Protein AF-A0A0C9WAA3-F1 (afdb_monomer_lite)

pLDDT: mean 71.58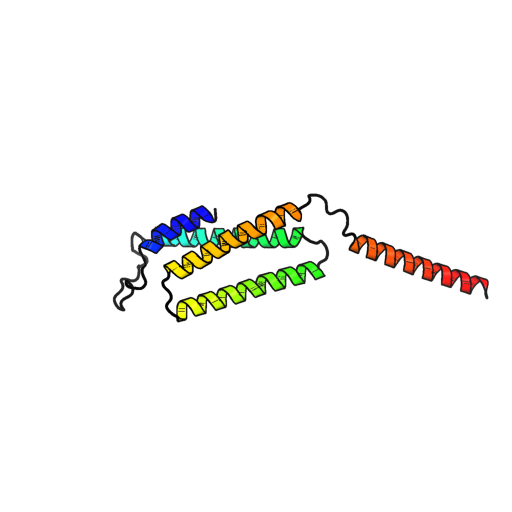, std 11.82, range [42.16, 90.75]

Radius of gyration: 26.87 Å; chains: 1; bounding box: 48×27×93 Å

Structure (mmCIF, N/CA/C/O backbone):
data_AF-A0A0C9WAA3-F1
#
_entry.id   AF-A0A0C9WAA3-F1
#
loop_
_atom_site.group_PDB
_atom_site.id
_atom_site.type_symbol
_atom_site.label_atom_id
_atom_site.label_alt_id
_atom_site.label_comp_id
_atom_site.label_asym_id
_atom_site.label_entity_id
_atom_site.label_seq_id
_atom_site.pdbx_PDB_ins_code
_atom_site.Cartn_x
_atom_site.Cartn_y
_atom_site.Cartn_z
_atom_site.occupancy
_atom_site.B_iso_or_equiv
_atom_site.auth_seq_id
_atom_site.auth_comp_id
_atom_site.auth_asym_id
_atom_site.auth_atom_id
_atom_site.pdbx_PDB_model_num
ATOM 1 N N . MET A 1 1 ? -10.489 2.772 -8.825 1.00 64.62 1 MET A N 1
ATOM 2 C CA . MET A 1 1 ? -9.233 3.516 -9.076 1.00 64.62 1 MET A CA 1
ATOM 3 C C . MET A 1 1 ? -8.014 2.602 -9.101 1.00 64.62 1 MET A C 1
ATOM 5 O O . MET A 1 1 ? -7.367 2.560 -10.137 1.00 64.62 1 MET A O 1
ATOM 9 N N . ALA A 1 2 ? -7.757 1.802 -8.056 1.00 67.31 2 ALA A N 1
ATOM 10 C CA . ALA A 1 2 ? -6.611 0.879 -8.010 1.00 67.31 2 ALA A CA 1
ATOM 11 C C . ALA A 1 2 ? -6.458 0.002 -9.271 1.00 67.31 2 ALA A C 1
ATOM 13 O O . ALA A 1 2 ? -5.404 0.009 -9.897 1.00 67.31 2 ALA A O 1
ATOM 14 N N . PHE A 1 3 ? -7.528 -0.668 -9.711 1.00 69.69 3 PHE A N 1
ATOM 15 C CA . PHE A 1 3 ? -7.502 -1.515 -10.910 1.00 69.69 3 PHE A CA 1
ATOM 16 C C . PHE A 1 3 ? -7.231 -0.753 -12.215 1.00 69.69 3 PHE A C 1
ATOM 18 O O . PHE A 1 3 ? -6.542 -1.268 -13.085 1.00 69.69 3 PHE A O 1
ATOM 25 N N . VAL A 1 4 ? -7.725 0.482 -12.344 1.00 69.31 4 VAL A N 1
ATOM 26 C CA . VAL A 1 4 ? -7.552 1.300 -13.558 1.00 69.31 4 VAL A CA 1
ATOM 27 C C . VAL A 1 4 ? -6.094 1.729 -13.709 1.00 69.31 4 VAL A C 1
ATOM 29 O O . VAL A 1 4 ? -5.518 1.576 -14.781 1.00 69.31 4 VAL A O 1
ATOM 32 N N . VAL A 1 5 ? -5.475 2.190 -12.619 1.00 68.88 5 VAL A N 1
ATOM 33 C CA . VAL A 1 5 ? -4.063 2.602 -12.608 1.00 68.88 5 VAL A CA 1
ATOM 34 C C . VAL A 1 5 ? -3.140 1.402 -12.838 1.00 68.88 5 VAL A C 1
ATOM 36 O O . VAL A 1 5 ? -2.191 1.515 -13.605 1.00 68.88 5 VAL A O 1
ATOM 39 N N . HIS A 1 6 ? -3.444 0.231 -12.267 1.00 69.25 6 HIS A N 1
ATOM 40 C CA . HIS A 1 6 ? -2.641 -0.979 -12.490 1.00 69.25 6 HIS A CA 1
ATOM 41 C C . HIS A 1 6 ? -2.778 -1.528 -13.917 1.00 69.25 6 HIS A C 1
ATOM 43 O O . HIS A 1 6 ? -1.788 -1.941 -14.511 1.00 69.25 6 HIS A O 1
ATOM 49 N N . VAL A 1 7 ? -3.970 -1.493 -14.518 1.00 69.62 7 VAL A N 1
ATOM 50 C CA . VAL A 1 7 ? -4.134 -1.890 -15.927 1.00 69.62 7 VAL A CA 1
ATOM 51 C C . VAL A 1 7 ? -3.413 -0.909 -16.854 1.00 69.62 7 VAL A C 1
ATOM 53 O O . VAL A 1 7 ? -2.768 -1.337 -17.806 1.00 69.62 7 VAL A O 1
ATOM 56 N N . TRP A 1 8 ? -3.449 0.393 -16.562 1.00 66.75 8 TRP A N 1
ATOM 57 C CA . TRP A 1 8 ? -2.718 1.401 -17.332 1.00 66.75 8 TRP A CA 1
ATOM 58 C C . TRP A 1 8 ? -1.195 1.252 -17.193 1.00 66.75 8 TRP A C 1
ATOM 60 O O . TRP A 1 8 ? -0.482 1.266 -18.195 1.00 66.75 8 TRP A O 1
ATOM 70 N N . ALA A 1 9 ? -0.703 0.998 -15.978 1.00 63.81 9 ALA A N 1
ATOM 71 C CA . ALA A 1 9 ? 0.701 0.695 -15.715 1.00 63.81 9 ALA A CA 1
ATOM 72 C C . ALA A 1 9 ? 1.164 -0.596 -16.401 1.00 63.81 9 ALA A C 1
ATOM 74 O O . ALA A 1 9 ? 2.270 -0.636 -16.929 1.00 63.81 9 ALA A O 1
ATOM 75 N N . TYR A 1 10 ? 0.308 -1.614 -16.497 1.00 64.62 10 TYR A N 1
ATOM 76 C CA . TYR A 1 10 ? 0.615 -2.848 -17.223 1.00 64.62 10 TYR A CA 1
ATOM 77 C C . TYR A 1 10 ? 0.883 -2.611 -18.721 1.00 64.62 10 TYR A C 1
ATOM 79 O O . TYR A 1 10 ? 1.766 -3.252 -19.295 1.00 64.62 10 TYR A O 1
ATOM 87 N N . TYR A 1 11 ? 0.180 -1.664 -19.356 1.00 63.72 11 TYR A N 1
ATOM 88 C CA . TYR A 1 11 ? 0.454 -1.284 -20.748 1.00 63.72 11 TYR A CA 1
ATOM 89 C C . TYR A 1 11 ? 1.825 -0.615 -20.919 1.00 63.72 11 TYR A C 1
ATOM 91 O O . TYR A 1 11 ? 2.524 -0.934 -21.878 1.00 63.72 11 TYR A O 1
ATOM 99 N N . TYR A 1 12 ? 2.245 0.240 -19.981 1.00 60.06 12 TYR A N 1
ATOM 100 C CA . TYR A 1 12 ? 3.585 0.847 -19.999 1.00 60.06 12 TYR A CA 1
ATOM 101 C C . TYR A 1 12 ? 4.687 -0.153 -19.640 1.00 60.06 12 TYR A C 1
ATOM 103 O O . TYR A 1 12 ? 5.764 -0.150 -20.231 1.00 60.06 12 TYR A O 1
ATOM 111 N N . GLN A 1 13 ? 4.414 -1.058 -18.706 1.00 57.00 13 GLN A N 1
ATOM 112 C CA . GLN A 1 13 ? 5.408 -1.990 -18.197 1.00 57.00 13 GLN A CA 1
ATOM 113 C C . GLN A 1 13 ? 5.705 -3.148 -19.158 1.00 57.00 13 GLN A C 1
ATOM 115 O O . GLN A 1 13 ? 6.799 -3.704 -19.119 1.00 57.00 13 GLN A O 1
ATOM 120 N N . LYS A 1 14 ? 4.793 -3.475 -20.086 1.00 57.59 14 LYS A N 1
ATOM 121 C CA . LYS A 1 14 ? 5.095 -4.373 -21.217 1.00 57.59 14 LYS A CA 1
ATOM 122 C C . LYS A 1 14 ? 6.201 -3.845 -22.133 1.00 57.59 14 LYS A C 1
ATOM 124 O O . LYS A 1 14 ? 6.867 -4.651 -22.774 1.00 57.59 14 LYS A O 1
ATOM 129 N N . ALA A 1 15 ? 6.385 -2.527 -22.206 1.00 54.34 15 ALA A N 1
ATOM 130 C CA . ALA A 1 15 ? 7.408 -1.905 -23.040 1.00 54.34 15 ALA A CA 1
ATOM 131 C C . ALA A 1 15 ? 8.788 -1.831 -22.353 1.00 54.34 15 ALA A C 1
ATOM 133 O O . ALA A 1 15 ? 9.792 -1.648 -23.034 1.00 54.34 15 ALA A O 1
ATOM 134 N N . TYR A 1 16 ? 8.853 -2.021 -21.028 1.00 51.19 16 TYR A N 1
ATOM 135 C CA . TYR A 1 16 ? 10.081 -1.959 -20.228 1.00 51.19 16 TYR A CA 1
ATOM 136 C C . TYR A 1 16 ? 10.479 -3.351 -19.720 1.00 51.19 16 TYR A C 1
ATOM 138 O O . TYR A 1 16 ? 10.022 -3.818 -18.676 1.00 51.19 16 TYR A O 1
ATOM 146 N N . THR A 1 17 ? 11.361 -4.026 -20.458 1.00 51.28 17 THR A N 1
ATOM 147 C CA . THR A 1 17 ? 11.910 -5.340 -20.075 1.00 51.28 17 THR A CA 1
ATOM 148 C C . THR A 1 17 ? 13.339 -5.158 -19.555 1.00 51.28 17 THR A C 1
ATOM 150 O O . THR A 1 17 ? 14.063 -4.313 -20.057 1.00 51.28 17 THR A O 1
ATOM 153 N N . ARG A 1 18 ? 13.794 -5.938 -18.560 1.00 48.88 18 ARG A N 1
ATOM 154 C CA . ARG A 1 18 ? 15.155 -5.810 -17.971 1.00 48.88 18 ARG A CA 1
ATOM 155 C C . ARG A 1 18 ? 16.291 -5.973 -19.000 1.00 48.88 18 ARG A C 1
ATOM 157 O O . ARG A 1 18 ? 17.406 -5.534 -18.751 1.00 48.88 18 ARG A O 1
ATOM 164 N N . GLU A 1 19 ? 15.988 -6.564 -20.154 1.00 47.62 19 GLU A N 1
ATOM 165 C CA . GLU A 1 19 ? 16.880 -6.702 -21.311 1.00 47.62 19 GLU A CA 1
ATOM 166 C C . GLU A 1 19 ? 16.999 -5.425 -22.166 1.00 47.62 19 GLU A C 1
ATOM 168 O O . GLU A 1 19 ? 17.950 -5.295 -22.929 1.00 47.62 19 GLU A O 1
ATOM 173 N N . SER A 1 20 ? 16.097 -4.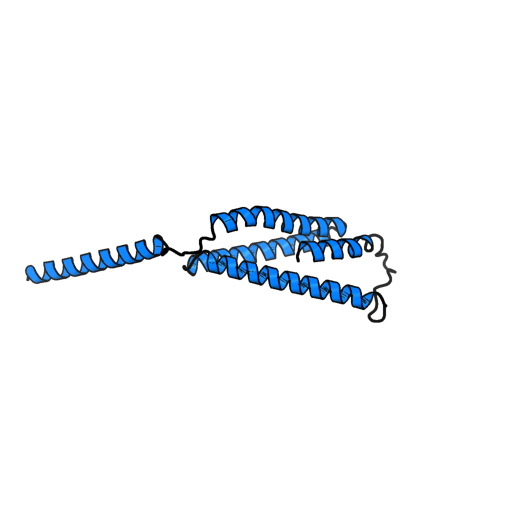446 -22.017 1.00 47.84 20 SER A N 1
ATOM 174 C CA . SER A 1 20 ? 16.185 -3.134 -22.678 1.00 47.84 20 SER A CA 1
ATOM 175 C C . SER A 1 20 ? 17.061 -2.136 -21.913 1.00 47.84 20 SER A C 1
ATOM 177 O O . SER A 1 20 ? 17.052 -0.949 -22.235 1.00 47.84 20 SER A O 1
ATOM 179 N N . ILE A 1 21 ? 17.807 -2.601 -20.900 1.00 51.50 21 ILE A N 1
ATOM 180 C CA . ILE A 1 21 ? 18.798 -1.815 -20.154 1.00 51.50 21 ILE A CA 1
ATOM 181 C C . ILE A 1 21 ? 20.226 -2.354 -20.403 1.00 51.50 21 ILE A C 1
ATOM 183 O O . ILE A 1 21 ? 20.899 -2.768 -19.456 1.00 51.50 21 ILE A O 1
ATOM 187 N N . PRO A 1 22 ? 20.749 -2.387 -21.648 1.00 52.44 22 PRO A N 1
ATOM 188 C CA . PRO A 1 22 ? 22.196 -2.340 -21.824 1.00 52.44 22 PRO A CA 1
ATOM 189 C C . PRO A 1 22 ? 22.734 -1.018 -21.248 1.00 52.44 22 PRO A C 1
ATOM 191 O O . PRO A 1 22 ? 21.990 -0.057 -21.054 1.00 52.44 22 PRO A O 1
ATOM 194 N N . ALA A 1 23 ? 24.041 -0.929 -20.992 1.00 52.66 23 ALA A N 1
ATOM 195 C CA . ALA A 1 23 ? 24.684 0.310 -20.525 1.00 52.66 23 ALA A CA 1
ATOM 196 C C . ALA A 1 23 ? 24.482 1.519 -21.478 1.00 52.66 23 ALA A C 1
ATOM 198 O O . ALA A 1 23 ? 24.742 2.653 -21.086 1.00 52.66 23 ALA A O 1
ATOM 199 N N . ASP A 1 24 ? 23.987 1.254 -22.693 1.00 48.16 24 ASP A N 1
ATOM 200 C CA . ASP A 1 24 ? 23.648 2.184 -23.780 1.00 48.16 24 ASP A CA 1
ATOM 201 C C . ASP A 1 24 ? 22.123 2.394 -23.949 1.00 48.16 24 ASP A C 1
ATOM 203 O O . ASP A 1 24 ? 21.630 2.833 -24.986 1.00 48.16 24 ASP A O 1
ATOM 207 N N . ALA A 1 25 ? 21.319 2.022 -22.951 1.00 52.59 25 ALA A N 1
ATOM 208 C CA . ALA A 1 25 ? 19.885 2.270 -23.003 1.00 52.59 25 ALA A CA 1
ATOM 209 C C . ALA A 1 25 ? 19.612 3.777 -23.011 1.00 52.59 25 ALA A C 1
ATOM 211 O O . ALA A 1 25 ? 20.018 4.492 -22.090 1.00 52.59 25 ALA A O 1
ATOM 212 N N . GLN A 1 26 ? 18.893 4.240 -24.037 1.00 54.12 26 GLN A N 1
ATOM 213 C CA . GLN A 1 26 ? 18.357 5.597 -24.127 1.00 54.12 26 GLN A CA 1
ATOM 214 C C . GLN A 1 26 ? 17.524 5.881 -22.872 1.00 54.12 26 GLN A C 1
ATOM 216 O O . GLN A 1 26 ? 16.391 5.418 -22.723 1.00 54.12 26 GLN A O 1
ATOM 221 N N . LYS A 1 27 ? 18.123 6.606 -21.925 1.00 62.12 27 LYS A N 1
ATOM 222 C CA . LYS A 1 27 ? 17.424 7.126 -20.753 1.00 62.12 27 LYS A CA 1
ATOM 223 C C . LYS A 1 27 ? 16.467 8.192 -21.267 1.00 62.12 27 LYS A C 1
ATOM 225 O O . LYS A 1 27 ? 16.904 9.111 -21.951 1.00 62.12 27 LYS A O 1
ATOM 230 N N . MET A 1 28 ? 15.183 8.040 -20.962 1.00 63.41 28 MET A N 1
ATOM 231 C CA . MET A 1 28 ? 14.160 8.992 -21.383 1.00 63.41 28 MET A CA 1
ATOM 232 C C . MET A 1 28 ? 14.512 10.383 -20.843 1.00 63.41 28 MET A C 1
ATOM 234 O O . MET A 1 28 ? 14.646 10.562 -19.630 1.00 63.41 28 MET A O 1
ATOM 238 N N . ASP A 1 29 ? 14.713 11.332 -21.753 1.00 66.81 29 ASP A N 1
ATOM 239 C CA . ASP A 1 29 ? 15.063 12.716 -21.435 1.00 66.81 29 ASP A CA 1
ATOM 240 C C . ASP A 1 29 ? 13.791 13.559 -21.242 1.00 66.81 29 ASP A C 1
ATOM 242 O O . ASP A 1 29 ? 12.709 13.205 -21.711 1.00 66.81 29 ASP A O 1
ATOM 246 N N . ILE A 1 30 ? 13.908 14.701 -20.566 1.00 67.38 30 ILE A N 1
ATOM 247 C CA . ILE A 1 30 ? 12.784 15.596 -20.235 1.00 67.38 30 ILE A CA 1
ATOM 248 C C . ILE A 1 30 ? 12.086 16.185 -21.472 1.00 67.38 30 ILE A C 1
ATOM 250 O O . ILE A 1 30 ? 10.966 16.686 -21.374 1.00 67.38 30 ILE A O 1
ATOM 254 N N . TYR A 1 31 ? 12.754 16.135 -22.626 1.00 72.44 31 TYR A N 1
ATOM 255 C CA . TYR A 1 31 ? 12.258 16.619 -23.914 1.00 72.44 31 TYR A CA 1
ATOM 256 C C . TYR A 1 31 ? 11.609 15.522 -24.767 1.00 72.44 31 TYR A C 1
ATOM 258 O O . TYR A 1 31 ? 11.126 15.812 -25.862 1.00 72.44 31 TYR A O 1
ATOM 266 N N . ASP A 1 32 ? 11.596 14.271 -24.298 1.00 71.62 32 ASP A N 1
ATOM 267 C CA . ASP A 1 32 ? 10.980 13.170 -25.030 1.00 71.62 32 ASP A CA 1
ATOM 268 C C . ASP A 1 32 ? 9.445 13.343 -25.055 1.00 71.62 32 ASP A C 1
ATOM 270 O O . ASP A 1 32 ? 8.832 13.576 -24.007 1.00 71.62 32 ASP A O 1
ATOM 274 N N . PRO A 1 33 ? 8.774 13.222 -26.215 1.00 71.94 33 PRO A N 1
ATOM 275 C CA . PRO A 1 33 ? 7.314 13.292 -26.301 1.00 71.94 33 PRO A CA 1
ATOM 276 C C . PRO A 1 33 ? 6.583 12.260 -25.422 1.00 71.94 33 PRO A C 1
ATOM 278 O O . PRO A 1 33 ? 5.418 12.477 -25.080 1.00 71.94 33 PRO A O 1
ATOM 281 N N . ALA A 1 34 ? 7.234 11.161 -25.026 1.00 70.50 34 ALA A N 1
ATOM 282 C CA . ALA A 1 34 ? 6.675 10.182 -24.095 1.00 70.50 34 ALA A CA 1
ATOM 283 C C . ALA A 1 34 ? 6.799 10.595 -22.613 1.00 70.50 34 ALA A C 1
ATOM 285 O O . ALA A 1 34 ? 6.107 10.034 -21.757 1.00 70.50 34 ALA A O 1
ATOM 286 N N . PHE A 1 35 ? 7.636 11.582 -22.282 1.00 69.12 35 PHE A N 1
ATOM 287 C CA . PHE A 1 35 ? 7.918 12.005 -20.907 1.00 69.12 35 PHE A CA 1
ATOM 288 C C . PHE A 1 35 ? 6.679 12.508 -20.135 1.00 69.12 35 PHE A C 1
ATOM 290 O O . PHE A 1 35 ? 6.462 12.051 -19.006 1.00 69.12 35 PHE A O 1
ATOM 297 N N . PRO A 1 36 ? 5.787 13.347 -20.712 1.00 77.06 36 PRO A N 1
ATOM 298 C CA . PRO A 1 36 ? 4.589 13.807 -20.007 1.00 77.06 36 PRO A CA 1
ATOM 299 C C . PRO A 1 36 ? 3.657 12.658 -19.609 1.00 77.06 36 PRO A C 1
ATOM 301 O O . PRO A 1 36 ? 3.093 12.662 -18.517 1.00 77.06 36 PRO A O 1
ATOM 304 N N . ALA A 1 37 ? 3.522 11.647 -20.470 1.00 73.19 37 ALA A N 1
ATOM 305 C CA . ALA A 1 37 ? 2.697 10.470 -20.218 1.00 73.19 37 ALA A CA 1
ATOM 306 C C . ALA A 1 37 ? 3.171 9.678 -18.983 1.00 73.19 37 ALA A C 1
ATOM 308 O O . ALA A 1 37 ? 2.352 9.267 -18.158 1.00 73.19 37 ALA A O 1
ATOM 309 N N . HIS A 1 38 ? 4.488 9.528 -18.816 1.00 73.38 38 HIS A N 1
ATOM 310 C CA . HIS A 1 38 ? 5.077 8.867 -17.650 1.00 73.38 38 HIS A CA 1
ATOM 311 C C . HIS A 1 38 ? 4.918 9.700 -16.372 1.00 73.38 38 HIS A C 1
ATOM 313 O O . HIS A 1 38 ? 4.619 9.138 -15.320 1.00 73.38 38 HIS A O 1
ATOM 319 N N . ILE A 1 39 ? 5.043 11.031 -16.448 1.00 79.25 39 ILE A N 1
ATOM 320 C CA . ILE A 1 39 ? 4.787 11.914 -15.298 1.00 79.25 39 ILE A CA 1
ATOM 321 C C . ILE A 1 39 ? 3.343 11.783 -14.822 1.00 79.25 39 ILE A C 1
ATOM 323 O O . ILE A 1 39 ? 3.107 11.617 -13.627 1.00 79.25 39 ILE A O 1
ATOM 327 N N . TRP A 1 40 ? 2.373 11.826 -15.737 1.00 80.56 40 TRP A N 1
ATOM 328 C CA . TRP A 1 40 ? 0.967 11.660 -15.372 1.00 80.56 40 TRP A CA 1
ATOM 329 C C . TRP A 1 40 ? 0.726 10.321 -14.684 1.00 80.56 40 TRP A C 1
ATOM 331 O O . TRP A 1 40 ? 0.075 10.283 -13.641 1.00 80.56 40 TRP A O 1
ATOM 341 N N . LEU A 1 41 ? 1.305 9.239 -15.206 1.00 78.12 41 LEU A N 1
ATOM 342 C CA . LEU A 1 41 ? 1.213 7.926 -14.578 1.00 78.12 41 LEU A CA 1
ATOM 343 C C . LEU A 1 41 ? 1.769 7.927 -13.144 1.00 78.12 41 LEU A C 1
ATOM 345 O O . LEU A 1 41 ? 1.120 7.396 -12.242 1.00 78.12 41 LEU A O 1
ATOM 349 N N . MET A 1 42 ? 2.911 8.581 -12.910 1.00 80.25 42 MET A N 1
ATOM 350 C CA . MET A 1 42 ? 3.493 8.724 -11.569 1.00 80.25 42 MET A CA 1
ATOM 351 C C . MET A 1 42 ? 2.613 9.568 -10.636 1.00 80.25 42 MET A C 1
ATOM 353 O O . MET A 1 42 ? 2.427 9.200 -9.477 1.00 80.25 42 MET A O 1
ATOM 357 N N . ILE A 1 43 ? 2.004 10.652 -11.132 1.00 85.25 43 ILE A N 1
ATOM 358 C CA . ILE A 1 43 ? 1.060 11.479 -10.361 1.00 85.25 43 ILE A CA 1
ATOM 359 C C . ILE A 1 43 ? -0.159 10.654 -9.932 1.00 85.25 43 ILE A C 1
ATOM 361 O O . ILE A 1 43 ? -0.550 10.693 -8.766 1.00 85.25 43 ILE A O 1
ATOM 365 N N . PHE A 1 44 ? -0.755 9.880 -10.843 1.00 83.56 44 PHE A N 1
ATOM 366 C CA . PHE A 1 44 ? -1.906 9.032 -10.516 1.00 83.56 44 PHE A CA 1
ATOM 367 C C . PHE A 1 44 ? -1.547 7.896 -9.556 1.00 83.56 44 PHE A C 1
ATOM 369 O O . PHE A 1 44 ? -2.384 7.517 -8.734 1.00 83.56 44 PHE A O 1
ATOM 376 N N . TYR A 1 45 ? -0.319 7.378 -9.621 1.00 81.12 45 TYR A N 1
ATOM 377 C CA . TYR A 1 45 ? 0.174 6.410 -8.645 1.00 81.12 45 TYR A CA 1
ATOM 378 C C . TYR A 1 45 ? 0.321 7.041 -7.252 1.00 81.12 45 TYR A C 1
ATOM 380 O O . TYR A 1 45 ? -0.132 6.458 -6.270 1.00 81.12 45 TYR A O 1
ATOM 388 N N . GLY A 1 46 ? 0.841 8.270 -7.169 1.00 83.38 46 GLY A N 1
ATOM 389 C CA . GLY A 1 46 ? 0.894 9.033 -5.917 1.00 83.38 46 GLY A CA 1
ATOM 390 C C . GLY A 1 46 ? -0.492 9.363 -5.352 1.00 83.38 46 GLY A C 1
ATOM 391 O O . GLY A 1 46 ? -0.729 9.212 -4.157 1.00 83.38 46 GLY A O 1
ATOM 392 N N . LEU A 1 47 ? -1.448 9.743 -6.206 1.00 87.31 47 LEU A N 1
ATOM 393 C CA . LEU A 1 47 ? -2.836 9.970 -5.790 1.00 87.31 47 LEU A CA 1
ATOM 394 C C . LEU A 1 47 ? -3.482 8.682 -5.264 1.00 87.31 47 LEU A C 1
ATOM 396 O O . LEU A 1 47 ? -4.195 8.710 -4.262 1.00 87.31 47 LEU A O 1
ATOM 400 N N . LEU A 1 48 ? -3.241 7.553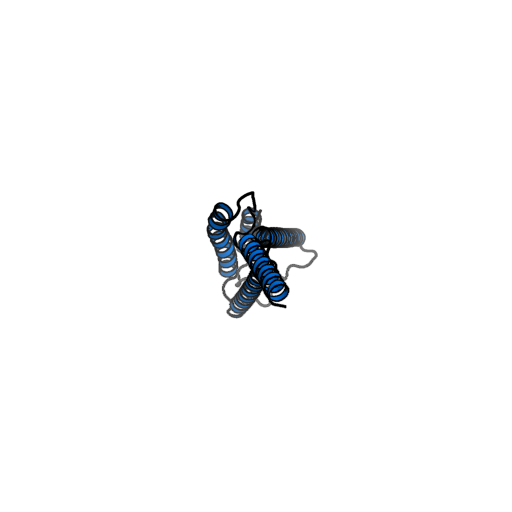 -5.937 1.00 85.00 48 LEU A N 1
ATOM 401 C CA . LEU A 1 48 ? -3.724 6.248 -5.497 1.00 85.00 48 LEU A CA 1
ATOM 402 C C . LEU A 1 48 ? -3.182 5.888 -4.110 1.00 85.00 48 LEU A C 1
ATOM 404 O O . LEU A 1 48 ? -3.967 5.463 -3.264 1.00 85.00 48 LEU A O 1
ATOM 408 N N . ASP A 1 49 ? -1.885 6.087 -3.882 1.00 83.75 49 ASP A N 1
ATOM 409 C CA . ASP A 1 49 ? -1.237 5.830 -2.594 1.00 83.75 49 ASP A CA 1
ATOM 410 C C . ASP A 1 49 ? -1.814 6.721 -1.482 1.00 83.75 49 ASP A C 1
ATOM 412 O O . ASP A 1 49 ? -2.241 6.223 -0.441 1.00 83.75 49 ASP A O 1
ATOM 416 N N . ALA A 1 50 ? -1.974 8.023 -1.744 1.00 85.62 50 ALA A N 1
ATOM 417 C CA . ALA A 1 50 ? -2.556 8.964 -0.787 1.00 85.62 50 ALA A CA 1
ATOM 418 C C . ALA A 1 50 ? -4.010 8.616 -0.419 1.00 85.62 50 ALA A C 1
ATOM 420 O O . ALA A 1 50 ? -4.385 8.644 0.758 1.00 85.62 50 ALA A O 1
ATOM 421 N N . MET A 1 51 ? -4.838 8.252 -1.407 1.00 86.88 51 MET A N 1
ATOM 422 C CA . MET A 1 51 ? -6.209 7.795 -1.154 1.00 86.88 51 MET A CA 1
ATOM 423 C C . MET A 1 51 ? -6.215 6.518 -0.311 1.00 86.88 51 MET A C 1
ATOM 425 O O . MET A 1 51 ? -6.960 6.433 0.662 1.00 86.88 51 MET A O 1
ATOM 429 N N . TRP A 1 52 ? -5.371 5.543 -0.659 1.00 83.00 52 TRP A N 1
ATOM 430 C CA . TRP A 1 52 ? -5.296 4.260 0.037 1.00 83.00 52 TRP A CA 1
ATOM 431 C C . TRP A 1 52 ? -4.845 4.414 1.494 1.00 83.00 52 TRP A C 1
ATOM 433 O O . TRP A 1 52 ? -5.462 3.858 2.410 1.00 83.00 52 TRP A O 1
ATOM 443 N N . GLN A 1 53 ? -3.807 5.218 1.719 1.00 83.62 53 GLN A N 1
ATOM 444 C CA . GLN A 1 53 ? -3.300 5.525 3.050 1.00 83.62 53 GLN A CA 1
ATOM 445 C C . GLN A 1 53 ? -4.367 6.230 3.893 1.00 83.62 53 GLN A C 1
ATOM 447 O O . GLN A 1 53 ? -4.630 5.809 5.020 1.00 83.62 53 GLN A O 1
ATOM 452 N N . THR A 1 54 ? -5.054 7.224 3.323 1.00 86.62 54 THR A N 1
ATOM 453 C CA . THR A 1 54 ? -6.156 7.929 3.992 1.00 86.62 54 THR A CA 1
ATOM 454 C C . THR A 1 54 ? -7.269 6.958 4.387 1.00 86.62 54 THR A C 1
ATOM 456 O O . THR A 1 54 ? -7.635 6.893 5.558 1.00 86.62 54 THR A O 1
ATOM 459 N N . THR A 1 55 ? -7.773 6.140 3.455 1.00 84.62 55 THR A N 1
ATOM 460 C CA . THR A 1 55 ? -8.833 5.158 3.742 1.00 84.62 55 THR A CA 1
ATOM 461 C C . THR A 1 55 ? -8.432 4.175 4.843 1.00 84.62 55 THR A C 1
ATOM 463 O O . THR A 1 55 ? -9.244 3.875 5.716 1.00 84.62 55 THR A O 1
ATOM 466 N N . THR A 1 56 ? -7.183 3.705 4.847 1.00 83.31 56 THR A N 1
ATOM 467 C CA . THR A 1 56 ? -6.693 2.767 5.868 1.00 83.31 56 THR A CA 1
ATOM 468 C C . THR A 1 56 ? -6.647 3.410 7.253 1.00 83.31 56 THR A C 1
ATOM 470 O O . THR A 1 56 ? -7.099 2.807 8.224 1.00 83.31 56 THR A O 1
ATOM 473 N N . PHE A 1 57 ? -6.164 4.650 7.354 1.00 81.25 57 PHE A N 1
ATOM 474 C CA . PHE A 1 57 ? -6.136 5.384 8.621 1.00 81.25 57 PHE A CA 1
ATOM 475 C C . PHE A 1 57 ? -7.536 5.671 9.167 1.00 81.25 57 PHE A C 1
ATOM 477 O O . PHE A 1 57 ? -7.771 5.493 10.362 1.00 81.25 57 PHE A O 1
ATOM 484 N N . TRP A 1 58 ? -8.481 6.043 8.300 1.00 81.56 58 TRP A N 1
ATOM 485 C CA . TRP A 1 58 ? -9.884 6.205 8.688 1.00 81.56 58 TRP A CA 1
ATOM 486 C C . TRP A 1 58 ? -10.501 4.896 9.179 1.00 81.56 58 TRP A C 1
ATOM 488 O O . TRP A 1 58 ? -11.204 4.893 10.185 1.00 81.56 58 TRP A O 1
ATOM 498 N N . LEU A 1 59 ? -10.201 3.778 8.514 1.00 78.44 59 LEU A N 1
ATOM 499 C CA . LEU A 1 59 ? -10.696 2.467 8.924 1.00 78.44 59 LEU A CA 1
ATOM 500 C C . LEU A 1 59 ? -10.134 2.050 10.288 1.00 78.44 59 LEU A C 1
ATOM 502 O O . LEU A 1 59 ? -10.885 1.573 11.131 1.00 78.44 59 LEU A O 1
ATOM 506 N N . ILE A 1 60 ? -8.839 2.274 10.531 1.00 80.25 60 ILE A N 1
ATOM 507 C CA . ILE A 1 60 ? -8.208 2.012 11.831 1.00 80.25 60 ILE A CA 1
ATOM 508 C C . ILE A 1 60 ? -8.871 2.870 12.921 1.00 80.25 60 ILE A C 1
ATOM 510 O O . ILE A 1 60 ? -9.238 2.330 13.961 1.00 80.25 60 ILE A O 1
ATOM 514 N N . GLY A 1 61 ? -9.116 4.159 12.653 1.00 72.81 61 GLY A N 1
ATOM 515 C CA . GLY A 1 61 ? -9.825 5.070 13.563 1.00 72.81 61 GLY A CA 1
ATOM 516 C C . GLY A 1 61 ? -11.273 4.668 13.861 1.00 72.81 61 GLY A C 1
ATOM 517 O O . GLY A 1 61 ? -11.730 4.819 14.987 1.00 72.81 61 GLY A O 1
ATOM 518 N N . ALA A 1 62 ? -11.983 4.106 12.882 1.00 71.06 62 ALA A N 1
ATOM 519 C CA . ALA A 1 62 ? -13.366 3.663 13.053 1.00 71.06 62 ALA A CA 1
ATOM 520 C C . ALA A 1 62 ? -13.507 2.347 13.848 1.00 71.06 62 ALA A C 1
ATOM 522 O O . ALA A 1 62 ? -14.608 2.018 14.281 1.00 71.06 62 ALA A O 1
ATOM 523 N N . MET A 1 63 ? -12.429 1.572 14.038 1.00 65.19 63 MET A N 1
ATOM 524 C CA . MET A 1 63 ? -12.505 0.250 14.680 1.00 65.19 63 MET A CA 1
ATOM 525 C C . MET A 1 63 ? -12.552 0.270 16.214 1.00 65.19 63 MET A C 1
ATOM 527 O O . MET A 1 63 ? -12.968 -0.730 16.800 1.00 65.19 63 MET A O 1
ATOM 531 N N . SER A 1 64 ? -12.068 1.325 16.875 1.00 61.19 64 SER A N 1
ATOM 532 C CA . SER A 1 64 ? -11.967 1.375 18.342 1.00 61.19 64 SER A CA 1
ATOM 533 C C . SER A 1 64 ? -11.829 2.813 18.828 1.00 61.19 64 SER A C 1
ATOM 535 O O . SER A 1 64 ? -11.007 3.557 18.297 1.00 61.19 64 SER A O 1
ATOM 537 N N . ASN A 1 65 ? -12.567 3.179 19.881 1.00 63.12 65 ASN A N 1
ATOM 538 C CA . ASN A 1 65 ? -12.433 4.488 20.533 1.00 63.12 65 ASN A CA 1
ATOM 539 C C . ASN A 1 65 ? -11.300 4.505 21.585 1.00 63.12 65 ASN A C 1
ATOM 541 O O . ASN A 1 65 ? -10.900 5.559 22.072 1.00 63.12 65 ASN A O 1
ATOM 545 N N . ASP A 1 66 ? -10.758 3.330 21.930 1.00 66.25 66 ASP A N 1
ATOM 546 C CA . ASP A 1 66 ? -9.651 3.180 22.878 1.00 66.25 66 ASP A CA 1
ATOM 547 C C . ASP A 1 66 ? -8.289 3.414 22.184 1.00 66.25 66 ASP A C 1
ATOM 549 O O . ASP A 1 66 ? -7.847 2.622 21.338 1.00 66.25 66 ASP A O 1
ATOM 553 N N . THR A 1 67 ? -7.599 4.504 22.540 1.00 70.06 67 THR A N 1
ATOM 554 C CA . THR A 1 67 ? -6.348 4.957 21.892 1.00 70.06 67 THR A CA 1
ATOM 555 C C . THR A 1 67 ? -5.189 3.973 22.051 1.00 70.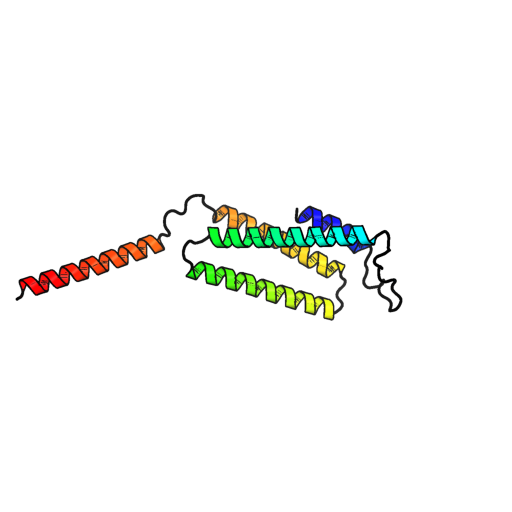06 67 THR A C 1
ATOM 557 O O . THR A 1 67 ? -4.336 3.882 21.169 1.00 70.06 67 THR A O 1
ATOM 560 N N . ASN A 1 68 ? -5.177 3.176 23.124 1.00 74.31 68 ASN A N 1
ATOM 561 C CA . ASN A 1 68 ? -4.155 2.151 23.354 1.00 74.31 68 ASN A CA 1
ATOM 562 C C . ASN A 1 68 ? -4.212 1.027 22.309 1.00 74.31 68 ASN A C 1
ATOM 564 O O . ASN A 1 68 ? -3.179 0.604 21.790 1.00 74.31 68 ASN A O 1
ATOM 568 N N . LYS A 1 69 ? -5.417 0.562 21.954 1.00 69.38 69 LYS A N 1
ATOM 569 C CA . LYS A 1 69 ? -5.598 -0.470 20.919 1.00 69.38 69 LYS A CA 1
ATOM 570 C C . LYS A 1 69 ? -5.324 0.102 19.529 1.00 69.38 69 LYS A C 1
ATOM 572 O O . LYS A 1 69 ? -4.665 -0.540 18.712 1.00 69.38 69 LYS A O 1
ATOM 577 N N . LEU A 1 70 ? -5.752 1.344 19.297 1.00 75.00 70 LEU A N 1
ATOM 578 C CA . LEU A 1 70 ? -5.501 2.075 18.057 1.00 75.00 70 LEU A CA 1
ATOM 579 C C . LEU A 1 70 ? -3.999 2.254 17.775 1.00 75.00 70 LEU A C 1
ATOM 581 O O . LEU A 1 70 ? -3.547 2.044 16.647 1.00 75.00 70 LEU A O 1
ATOM 585 N N . ALA A 1 71 ? -3.216 2.589 18.805 1.00 78.81 71 ALA A N 1
ATOM 586 C CA . ALA A 1 71 ? -1.768 2.749 18.703 1.00 78.81 71 ALA A CA 1
ATOM 587 C C . ALA A 1 71 ? -1.070 1.444 18.289 1.00 78.81 71 ALA A C 1
ATOM 589 O O . ALA A 1 71 ? -0.184 1.462 17.433 1.00 78.81 71 ALA A O 1
ATOM 590 N N . ILE A 1 72 ? -1.510 0.304 18.834 1.00 82.44 72 ILE A N 1
ATOM 591 C CA . ILE A 1 72 ? -0.979 -1.018 18.470 1.00 82.44 72 ILE A CA 1
ATOM 592 C C . ILE A 1 72 ? -1.293 -1.344 17.001 1.00 82.44 72 ILE A C 1
ATOM 594 O O . ILE A 1 72 ? -0.407 -1.798 16.275 1.00 82.44 72 ILE A O 1
ATOM 598 N N . TYR A 1 73 ? -2.513 -1.070 16.526 1.00 79.50 73 TYR A N 1
ATOM 599 C CA . TYR A 1 73 ? -2.884 -1.312 15.125 1.00 79.50 73 TYR A CA 1
ATOM 600 C C . TYR A 1 73 ? -2.113 -0.433 14.139 1.00 79.50 73 TYR A C 1
ATOM 602 O O . TYR A 1 73 ? -1.625 -0.935 13.125 1.00 79.50 73 TYR A O 1
ATOM 610 N N . SER A 1 74 ? -1.950 0.853 14.452 1.00 82.88 74 SER A N 1
ATOM 611 C CA . SER A 1 74 ? -1.143 1.766 13.639 1.00 82.88 74 SER A CA 1
ATOM 612 C C . SER A 1 74 ? 0.326 1.326 13.591 1.00 82.88 74 SER A C 1
ATOM 614 O O . SER A 1 74 ? 0.907 1.197 12.511 1.00 82.88 74 SER A O 1
ATOM 616 N N . GL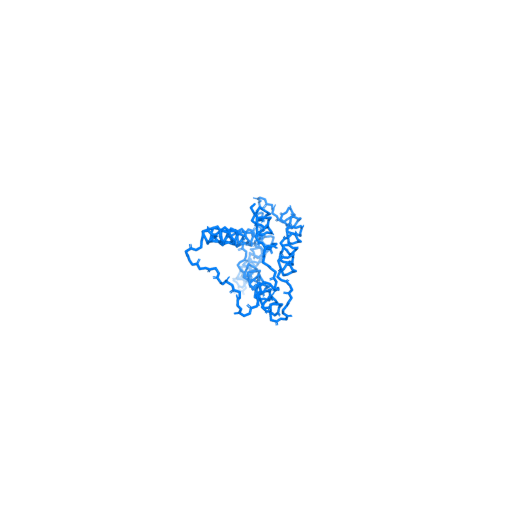Y A 1 75 ? 0.916 0.981 14.742 1.00 84.75 75 GLY A N 1
ATOM 617 C CA . GLY A 1 75 ? 2.291 0.481 14.808 1.00 84.75 75 GLY A CA 1
ATOM 618 C C . GLY A 1 75 ? 2.497 -0.796 13.987 1.00 84.75 75 GLY A C 1
ATOM 619 O O . GLY A 1 75 ? 3.474 -0.912 13.242 1.00 84.75 75 GLY A O 1
ATOM 620 N N . PHE A 1 76 ? 1.549 -1.732 14.050 1.00 85.81 76 PHE A N 1
ATOM 621 C CA . PHE A 1 76 ? 1.590 -2.955 13.249 1.00 85.81 76 PHE A CA 1
ATOM 622 C C . PHE A 1 76 ? 1.487 -2.668 11.741 1.00 85.81 76 PHE A C 1
ATOM 624 O O . PHE A 1 76 ? 2.258 -3.219 10.951 1.00 85.81 76 PHE A O 1
ATOM 631 N N . PHE A 1 77 ? 0.604 -1.749 11.337 1.00 84.88 77 PHE A N 1
ATOM 632 C CA . PHE A 1 77 ? 0.448 -1.322 9.943 1.00 84.88 77 PHE A CA 1
ATOM 633 C C . PHE A 1 77 ? 1.736 -0.716 9.365 1.00 84.88 77 PHE A C 1
ATOM 635 O O . PHE A 1 77 ? 2.158 -1.078 8.263 1.00 84.88 77 PHE A O 1
ATOM 642 N N . HIS A 1 78 ? 2.401 0.173 10.103 1.00 85.44 78 HIS A N 1
ATOM 643 C CA . HIS A 1 78 ? 3.682 0.744 9.676 1.00 85.44 78 HIS A CA 1
ATOM 644 C C . HIS A 1 78 ? 4.816 -0.289 9.645 1.00 85.44 78 HIS A C 1
ATOM 646 O O . HIS A 1 78 ? 5.667 -0.244 8.755 1.00 85.44 78 HIS A O 1
ATOM 652 N N . SER A 1 79 ? 4.804 -1.260 10.561 1.00 88.88 79 SER A N 1
ATOM 653 C CA . SER A 1 79 ? 5.806 -2.334 10.596 1.00 88.88 79 SER A CA 1
ATOM 654 C C . SER A 1 79 ? 5.739 -3.215 9.345 1.00 88.88 79 SER A C 1
ATOM 656 O O . SER A 1 79 ? 6.769 -3.491 8.726 1.00 88.88 79 SER A O 1
ATOM 658 N N . ILE A 1 80 ? 4.531 -3.609 8.922 1.00 88.88 80 ILE A N 1
ATOM 659 C CA . ILE A 1 80 ? 4.334 -4.397 7.695 1.00 88.88 80 ILE A CA 1
ATOM 660 C C . ILE A 1 80 ? 4.751 -3.603 6.455 1.00 88.88 80 ILE A C 1
ATOM 662 O O . ILE A 1 80 ? 5.393 -4.165 5.569 1.00 88.88 80 ILE A O 1
ATOM 666 N N . GLN A 1 81 ? 4.431 -2.308 6.386 1.00 85.94 81 GLN A N 1
ATOM 667 C CA . GLN A 1 81 ? 4.845 -1.462 5.261 1.00 85.94 81 GLN A CA 1
ATOM 668 C C . GLN A 1 81 ? 6.367 -1.422 5.108 1.00 85.94 81 GLN A C 1
ATOM 670 O O . GLN A 1 81 ? 6.876 -1.653 4.011 1.00 85.94 81 GLN A O 1
ATOM 675 N N . SER A 1 82 ? 7.098 -1.208 6.206 1.00 88.25 82 SER A N 1
ATOM 676 C CA . SER A 1 82 ? 8.565 -1.237 6.191 1.00 88.25 82 SER A CA 1
ATOM 677 C C . SER A 1 82 ? 9.115 -2.604 5.776 1.00 88.25 82 SER A C 1
ATOM 679 O O . SER A 1 82 ? 10.055 -2.671 4.984 1.00 88.25 82 SER A O 1
ATOM 681 N N . ALA A 1 83 ? 8.514 -3.702 6.246 1.00 90.75 83 ALA A N 1
ATOM 682 C CA . ALA A 1 83 ? 8.909 -5.050 5.837 1.00 90.75 83 ALA A CA 1
ATOM 683 C C . ALA A 1 83 ? 8.672 -5.295 4.334 1.00 90.75 83 ALA A C 1
ATOM 685 O O . ALA A 1 83 ? 9.533 -5.854 3.652 1.00 90.75 83 ALA A O 1
ATOM 686 N N . GLY A 1 84 ? 7.539 -4.831 3.799 1.00 85.81 84 GLY A N 1
ATOM 687 C CA . GLY A 1 84 ? 7.226 -4.894 2.372 1.00 85.81 84 GLY A CA 1
ATOM 688 C C . GLY A 1 84 ? 8.218 -4.094 1.527 1.00 85.81 84 GLY A C 1
ATOM 689 O O . GLY A 1 84 ? 8.744 -4.617 0.544 1.00 85.81 84 GLY A O 1
ATOM 690 N N . ALA A 1 85 ? 8.545 -2.869 1.949 1.00 85.69 85 ALA A N 1
ATOM 691 C CA . ALA A 1 85 ? 9.552 -2.043 1.289 1.00 85.69 85 ALA A CA 1
ATOM 692 C C . ALA A 1 85 ? 10.919 -2.745 1.263 1.00 85.69 85 ALA A C 1
ATOM 694 O O . ALA A 1 85 ? 11.505 -2.903 0.193 1.00 85.69 85 ALA A O 1
ATOM 695 N N . ALA A 1 86 ? 11.393 -3.259 2.402 1.00 88.50 86 ALA A N 1
ATOM 696 C CA . ALA A 1 86 ? 12.649 -4.007 2.467 1.00 88.50 86 ALA A CA 1
ATOM 697 C C . ALA A 1 86 ? 12.646 -5.245 1.545 1.00 88.50 86 ALA A C 1
ATOM 699 O O . ALA A 1 86 ? 13.641 -5.524 0.870 1.00 88.50 86 ALA A O 1
ATOM 700 N N . GLY A 1 87 ? 11.515 -5.954 1.463 1.00 86.31 87 GLY A N 1
ATOM 701 C CA . GLY A 1 87 ? 11.326 -7.082 0.550 1.00 86.31 87 GLY A CA 1
ATOM 702 C C . GLY A 1 87 ? 11.467 -6.684 -0.920 1.00 86.31 87 GLY A C 1
ATOM 703 O O . GLY A 1 87 ? 12.204 -7.332 -1.660 1.00 86.31 87 GLY A O 1
ATOM 704 N N . VAL A 1 88 ? 10.825 -5.590 -1.343 1.00 85.00 88 VAL A N 1
ATOM 705 C CA . VAL A 1 88 ? 10.902 -5.093 -2.729 1.00 85.00 88 VAL A CA 1
ATOM 706 C C . VAL A 1 88 ? 12.313 -4.636 -3.087 1.00 85.00 88 VAL A C 1
ATOM 708 O O . VAL A 1 88 ? 12.812 -5.003 -4.149 1.00 85.00 88 VAL A O 1
ATOM 711 N N . TRP A 1 89 ? 12.998 -3.924 -2.189 1.00 84.19 89 TRP A N 1
ATOM 712 C CA . TRP A 1 89 ? 14.395 -3.523 -2.395 1.00 84.19 89 TRP A CA 1
ATOM 713 C C . TRP A 1 89 ? 15.315 -4.733 -2.565 1.00 84.19 89 TRP A C 1
ATOM 715 O O . TRP A 1 89 ? 16.200 -4.741 -3.422 1.00 84.19 89 TRP A O 1
ATOM 725 N N . ARG A 1 90 ? 15.086 -5.800 -1.789 1.00 83.25 90 ARG A N 1
ATOM 726 C CA . ARG A 1 90 ? 15.834 -7.048 -1.954 1.00 83.25 90 ARG A CA 1
ATOM 727 C C . ARG A 1 90 ? 15.503 -7.747 -3.273 1.00 83.25 90 ARG A C 1
ATOM 729 O O . ARG A 1 90 ? 16.418 -8.262 -3.911 1.00 83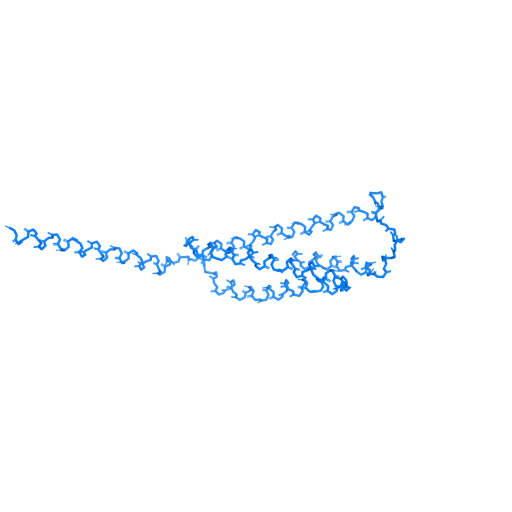.25 90 ARG A O 1
ATOM 736 N N . MET A 1 91 ? 14.236 -7.771 -3.684 1.00 81.19 91 MET A N 1
ATOM 737 C CA . MET A 1 91 ? 13.820 -8.351 -4.968 1.00 81.19 91 MET A CA 1
ATOM 738 C C . MET A 1 91 ? 14.437 -7.612 -6.161 1.00 81.19 91 MET A C 1
ATOM 740 O O . MET A 1 91 ? 14.863 -8.261 -7.117 1.00 81.19 91 MET A O 1
ATOM 744 N N . ASP A 1 92 ? 14.554 -6.285 -6.083 1.00 79.50 92 ASP A N 1
ATOM 745 C CA . ASP A 1 92 ? 15.245 -5.494 -7.103 1.00 79.50 92 ASP A CA 1
ATOM 746 C C . ASP A 1 92 ? 16.758 -5.780 -7.133 1.00 79.50 92 ASP A C 1
ATOM 748 O O . ASP A 1 92 ? 17.334 -5.988 -8.205 1.00 79.50 92 ASP A O 1
ATOM 752 N N . ALA A 1 93 ? 17.392 -5.926 -5.962 1.00 78.00 93 ALA A N 1
ATOM 753 C CA . ALA A 1 93 ? 18.809 -6.284 -5.854 1.00 78.00 93 ALA A CA 1
ATOM 754 C C . ALA A 1 93 ? 19.140 -7.681 -6.419 1.00 78.00 93 ALA A C 1
ATOM 756 O O . ALA A 1 93 ? 20.239 -7.897 -6.923 1.00 78.00 93 ALA A O 1
ATOM 757 N N . VAL A 1 94 ? 18.201 -8.633 -6.352 1.00 81.19 94 VAL A N 1
ATOM 758 C CA . VAL A 1 94 ? 18.342 -9.997 -6.913 1.00 81.19 94 VAL A CA 1
ATOM 759 C C . VAL A 1 94 ? 17.999 -10.044 -8.411 1.00 81.19 94 VAL A C 1
ATOM 761 O O . VAL A 1 94 ? 18.034 -11.099 -9.036 1.00 81.19 94 VAL A O 1
ATOM 764 N N . ALA A 1 95 ? 17.725 -8.892 -9.022 1.00 72.75 95 ALA A N 1
ATOM 765 C CA . ALA A 1 95 ? 17.490 -8.764 -10.451 1.00 72.75 95 ALA A CA 1
ATOM 766 C C . ALA A 1 95 ? 16.267 -9.524 -10.992 1.00 72.75 95 ALA A C 1
ATOM 768 O O . ALA A 1 95 ? 16.237 -9.915 -12.161 1.00 72.75 95 ALA A O 1
ATOM 769 N N . ILE A 1 96 ? 15.232 -9.696 -10.166 1.00 71.69 96 ILE A N 1
ATOM 770 C CA . ILE A 1 96 ? 13.977 -10.322 -10.593 1.00 71.69 96 ILE A CA 1
ATOM 771 C C . ILE A 1 96 ? 13.340 -9.475 -11.718 1.00 71.69 96 ILE A C 1
ATOM 773 O O . ILE A 1 96 ? 13.393 -8.241 -11.660 1.00 71.69 96 ILE A O 1
ATOM 777 N N . PRO A 1 97 ? 12.733 -10.094 -12.753 1.00 72.25 97 PRO A N 1
ATOM 778 C CA . PRO A 1 97 ? 12.051 -9.360 -13.814 1.00 72.25 97 PRO A CA 1
ATOM 779 C C . PRO A 1 97 ? 11.029 -8.369 -13.247 1.00 72.25 97 PRO A C 1
ATOM 781 O O . PRO A 1 97 ? 10.186 -8.747 -12.431 1.00 72.25 97 PRO A O 1
ATOM 784 N N . TYR A 1 98 ? 11.059 -7.114 -13.714 1.00 66.25 98 TYR A N 1
ATOM 785 C CA . TYR A 1 98 ? 10.165 -6.055 -13.225 1.00 66.25 98 TYR A CA 1
ATOM 786 C C . TYR A 1 98 ? 8.686 -6.448 -13.314 1.00 66.25 98 TYR A C 1
ATOM 788 O O . TYR A 1 98 ? 7.903 -6.107 -12.431 1.00 66.25 98 TYR A O 1
ATOM 796 N N . MET A 1 99 ? 8.309 -7.223 -14.337 1.00 66.88 99 MET A N 1
ATOM 797 C CA . MET A 1 99 ? 6.954 -7.756 -14.503 1.00 66.88 99 MET A CA 1
ATOM 798 C C . MET A 1 99 ? 6.512 -8.638 -13.324 1.00 66.88 99 MET A C 1
ATOM 800 O O . MET A 1 99 ? 5.362 -8.558 -12.905 1.00 66.88 99 MET A O 1
ATOM 804 N N . ASN A 1 100 ? 7.417 -9.434 -12.745 1.00 71.88 100 ASN A N 1
ATOM 805 C CA . ASN A 1 100 ? 7.104 -10.283 -11.593 1.00 71.88 100 ASN A CA 1
ATOM 806 C C . ASN A 1 100 ? 6.954 -9.448 -10.317 1.00 71.88 100 ASN A C 1
ATOM 808 O O . ASN A 1 100 ? 6.081 -9.734 -9.501 1.00 71.88 100 ASN A O 1
ATOM 812 N N . ILE A 1 101 ? 7.766 -8.397 -10.162 1.00 73.81 101 ILE A N 1
ATOM 813 C CA . ILE A 1 101 ? 7.657 -7.461 -9.036 1.00 73.81 101 ILE A CA 1
ATOM 814 C C . ILE A 1 101 ? 6.311 -6.725 -9.108 1.00 73.81 101 ILE A C 1
ATOM 816 O O . ILE A 1 101 ? 5.587 -6.679 -8.118 1.00 73.81 101 ILE A O 1
ATOM 820 N N . PHE A 1 102 ? 5.915 -6.245 -10.287 1.00 72.62 102 PHE A N 1
ATOM 821 C CA . PHE A 1 102 ? 4.617 -5.594 -10.485 1.00 72.62 102 PHE A CA 1
ATOM 822 C C . PHE A 1 102 ? 3.428 -6.543 -10.325 1.00 72.62 102 PHE A C 1
ATOM 824 O O . PHE A 1 102 ? 2.412 -6.186 -9.733 1.00 72.62 102 PHE A O 1
ATOM 831 N N . LEU A 1 103 ? 3.548 -7.783 -10.802 1.00 77.94 103 LEU A N 1
ATOM 832 C CA . LEU A 1 103 ? 2.511 -8.781 -10.570 1.00 77.94 103 LEU A CA 1
ATOM 833 C C . LEU A 1 103 ? 2.373 -9.086 -9.073 1.00 77.94 103 LEU A C 1
ATOM 835 O O . LEU A 1 103 ? 1.257 -9.239 -8.587 1.00 77.94 103 LEU A O 1
ATOM 839 N N . SER A 1 104 ? 3.482 -9.122 -8.327 1.00 77.56 104 SER A N 1
ATOM 840 C CA . SER A 1 104 ? 3.447 -9.359 -6.882 1.00 77.56 104 SER A CA 1
ATOM 841 C C . SER A 1 104 ? 2.712 -8.252 -6.123 1.00 77.56 104 SER A C 1
ATOM 843 O O . SER A 1 104 ? 1.871 -8.562 -5.281 1.00 77.56 104 SER A O 1
ATOM 845 N N . THR A 1 105 ? 2.942 -6.976 -6.456 1.00 80.44 105 THR A N 1
ATOM 846 C CA . THR A 1 105 ? 2.233 -5.854 -5.821 1.00 80.44 105 THR A CA 1
ATOM 847 C C . THR A 1 105 ? 0.750 -5.889 -6.160 1.00 80.44 105 THR A C 1
ATOM 849 O O . THR A 1 105 ? -0.086 -5.715 -5.275 1.00 80.44 105 THR A O 1
ATOM 852 N N . TRP A 1 106 ? 0.403 -6.216 -7.405 1.00 79.56 106 TRP A N 1
ATOM 853 C CA . TRP A 1 106 ? -0.988 -6.363 -7.814 1.00 79.56 106 TRP A CA 1
ATOM 854 C C . TRP A 1 106 ? -1.690 -7.520 -7.091 1.00 79.56 106 TRP A C 1
ATOM 856 O O . TRP A 1 106 ? -2.780 -7.334 -6.551 1.00 79.56 106 TRP A O 1
ATOM 866 N N . CYS A 1 107 ? -1.052 -8.689 -6.991 1.00 82.75 107 CYS A N 1
ATOM 867 C CA . CYS A 1 107 ? -1.579 -9.829 -6.240 1.00 82.75 107 CYS A CA 1
ATOM 868 C C . CYS A 1 107 ? -1.753 -9.512 -4.750 1.00 82.75 107 CYS A C 1
ATOM 870 O O . CYS A 1 107 ? -2.747 -9.926 -4.159 1.00 82.75 107 CYS A O 1
ATOM 872 N N . LEU A 1 108 ? -0.829 -8.759 -4.144 1.00 82.12 108 LEU A N 1
ATOM 873 C CA . LEU A 1 108 ? -0.946 -8.315 -2.753 1.00 82.12 108 LEU A CA 1
ATOM 874 C C . LEU A 1 108 ? -2.104 -7.330 -2.561 1.00 82.12 108 LEU A C 1
ATOM 876 O O . LEU A 1 108 ? -2.840 -7.453 -1.586 1.00 82.12 108 LEU A O 1
ATOM 880 N N . VAL A 1 109 ? -2.315 -6.401 -3.498 1.00 82.56 109 VAL A N 1
ATOM 881 C CA . VAL A 1 109 ? -3.458 -5.474 -3.463 1.00 82.56 109 VAL A CA 1
ATOM 882 C C . VAL A 1 109 ? -4.774 -6.235 -3.601 1.00 82.56 109 VAL A C 1
ATOM 884 O O . VAL A 1 109 ? -5.685 -6.020 -2.807 1.00 82.56 109 VAL A O 1
ATOM 887 N N . VAL A 1 110 ? -4.882 -7.146 -4.571 1.00 82.38 110 VAL A N 1
ATOM 888 C CA . VAL A 1 110 ? -6.106 -7.930 -4.801 1.00 82.38 110 VAL A CA 1
ATOM 889 C C . VAL A 1 110 ? -6.378 -8.881 -3.641 1.00 82.38 110 VAL A C 1
ATOM 891 O O . VAL A 1 110 ? -7.490 -8.898 -3.118 1.00 82.38 110 VAL A O 1
ATOM 894 N N . GLY A 1 111 ? -5.368 -9.631 -3.198 1.00 83.81 111 GLY A N 1
ATOM 895 C CA . GLY A 1 111 ? -5.475 -10.520 -2.042 1.00 83.81 111 GLY A CA 1
ATOM 896 C C . GLY A 1 111 ? -5.832 -9.753 -0.770 1.00 83.81 111 GLY A C 1
ATOM 897 O O . GLY A 1 111 ? -6.731 -10.159 -0.037 1.00 83.81 111 GLY A O 1
ATOM 898 N N . GLY A 1 112 ? -5.205 -8.593 -0.556 1.00 80.06 112 GLY A N 1
ATOM 899 C CA . GLY A 1 112 ? -5.533 -7.680 0.533 1.00 80.06 112 GLY A CA 1
ATOM 900 C C . GLY A 1 112 ? -6.977 -7.186 0.467 1.00 80.06 112 GLY A C 1
ATOM 901 O O . GLY A 1 112 ? -7.662 -7.209 1.482 1.00 80.06 112 GLY A O 1
ATOM 902 N N . LEU A 1 113 ? -7.480 -6.819 -0.718 1.00 81.12 113 LEU A N 1
ATOM 903 C CA . LEU A 1 113 ? -8.871 -6.390 -0.905 1.00 81.12 113 LEU A CA 1
ATOM 904 C C . LEU A 1 113 ? -9.866 -7.503 -0.567 1.00 81.12 113 LEU A C 1
ATOM 906 O O . LEU A 1 113 ? -10.871 -7.254 0.093 1.00 81.12 113 LEU A O 1
ATOM 910 N N . VAL A 1 114 ? -9.580 -8.729 -1.012 1.00 83.19 114 VAL A N 1
ATOM 911 C CA . VAL A 1 114 ? -10.437 -9.899 -0.779 1.00 83.19 114 VAL A CA 1
ATOM 912 C C . VAL A 1 114 ? -10.504 -10.250 0.705 1.00 83.19 114 VAL A C 1
ATOM 914 O O . VAL A 1 114 ? -11.566 -10.635 1.177 1.00 83.19 114 VAL A O 1
ATOM 917 N N . ILE A 1 115 ? -9.406 -10.087 1.447 1.00 79.75 115 ILE A N 1
ATOM 918 C CA . ILE A 1 115 ? -9.371 -10.302 2.903 1.00 79.75 115 ILE A CA 1
ATOM 919 C C . ILE A 1 115 ? -10.005 -9.119 3.652 1.00 79.75 115 ILE A C 1
ATOM 921 O O . ILE A 1 115 ? -10.707 -9.309 4.645 1.00 79.75 115 ILE A O 1
ATOM 925 N N . ALA A 1 116 ? -9.794 -7.892 3.175 1.00 74.81 116 ALA A N 1
ATOM 926 C CA . ALA A 1 116 ? -10.345 -6.689 3.786 1.00 74.81 116 ALA A CA 1
ATOM 927 C C . ALA A 1 116 ? -11.869 -6.601 3.626 1.00 74.81 116 ALA A C 1
ATOM 929 O O . ALA A 1 116 ? -12.543 -6.130 4.535 1.00 74.81 116 ALA A O 1
ATOM 930 N N . PHE A 1 117 ? -12.429 -7.083 2.514 1.00 77.00 117 PHE A N 1
ATOM 931 C CA . PHE A 1 117 ? -13.867 -7.039 2.241 1.00 77.00 117 PHE A CA 1
ATOM 932 C C . PHE A 1 117 ? -14.739 -7.709 3.329 1.00 77.00 117 PHE A C 1
ATOM 934 O O . PHE A 1 117 ? -15.615 -7.032 3.871 1.00 77.00 117 PHE A O 1
ATOM 941 N N . PRO A 1 118 ? -14.509 -8.977 3.734 1.00 74.25 118 PRO A N 1
ATOM 942 C CA . PRO A 1 118 ? -15.248 -9.593 4.833 1.00 74.25 118 PRO A CA 1
ATOM 943 C C . PRO A 1 118 ? -14.920 -8.952 6.185 1.00 74.25 118 PRO A C 1
ATOM 945 O O . PRO A 1 118 ? -15.801 -8.880 7.034 1.00 74.25 118 PRO A O 1
ATOM 948 N N . MET A 1 119 ? -13.697 -8.448 6.392 1.00 69.06 119 MET A N 1
ATOM 949 C CA . MET A 1 119 ? -13.339 -7.754 7.633 1.00 69.06 119 MET A CA 1
ATOM 950 C C . MET A 1 119 ? -14.159 -6.472 7.803 1.00 69.06 119 MET A C 1
ATOM 952 O O . MET A 1 119 ? -14.791 -6.286 8.836 1.00 69.06 119 MET A O 1
ATOM 956 N N . ILE A 1 120 ? -14.231 -5.637 6.766 1.00 68.88 120 ILE A N 1
ATOM 957 C CA . ILE A 1 120 ? -15.017 -4.400 6.771 1.00 68.88 120 ILE A CA 1
ATOM 958 C C . ILE A 1 120 ? -16.505 -4.724 6.935 1.00 68.88 120 ILE A C 1
ATOM 960 O O . ILE A 1 120 ? -17.163 -4.136 7.785 1.00 68.88 120 ILE A O 1
ATOM 964 N N . TYR A 1 121 ? -17.024 -5.706 6.194 1.00 65.88 121 TYR A N 1
ATOM 965 C CA . TYR A 1 121 ? -18.440 -6.078 6.254 1.00 65.88 121 TYR A CA 1
ATOM 966 C C . TYR A 1 121 ? -18.870 -6.657 7.615 1.00 65.88 121 TYR A C 1
ATOM 968 O O . TYR A 1 121 ? -19.993 -6.431 8.056 1.00 65.88 121 TYR A O 1
ATOM 976 N N . LEU A 1 122 ? -17.993 -7.402 8.297 1.00 61.28 122 LEU A N 1
ATOM 977 C CA . LEU A 1 122 ? -18.299 -7.999 9.603 1.00 61.28 122 LEU A CA 1
ATOM 978 C C . LEU A 1 122 ? -18.003 -7.063 10.783 1.00 61.28 122 LEU A C 1
ATOM 980 O O . LEU A 1 122 ? -18.623 -7.204 11.839 1.00 61.28 122 LEU A O 1
ATOM 984 N N . ARG A 1 123 ? -17.041 -6.143 10.636 1.00 57.44 123 ARG A N 1
ATOM 985 C CA . ARG A 1 123 ? -16.529 -5.308 11.733 1.00 57.44 123 ARG A CA 1
ATOM 986 C C . ARG A 1 123 ? -17.084 -3.883 11.728 1.00 57.44 123 ARG A C 1
ATOM 988 O O . ARG A 1 123 ? -17.188 -3.305 12.805 1.00 57.44 123 ARG A O 1
ATOM 995 N N . VAL A 1 124 ? -17.468 -3.328 10.576 1.00 53.69 124 VAL A N 1
ATOM 996 C CA . VAL A 1 124 ? -18.059 -1.982 10.490 1.00 53.69 124 VAL A CA 1
ATOM 997 C C . VAL A 1 124 ? -19.567 -2.079 10.731 1.00 53.69 124 VAL A C 1
ATOM 999 O O . VAL A 1 124 ? -20.338 -2.404 9.834 1.00 53.69 124 VAL A O 1
ATOM 1002 N N . ARG A 1 125 ? -19.990 -1.817 11.971 1.00 49.00 125 ARG A N 1
ATOM 1003 C CA . ARG A 1 125 ? -21.386 -1.511 12.318 1.00 49.00 125 ARG A CA 1
ATOM 1004 C C . ARG A 1 125 ? -21.511 -0.007 12.577 1.00 49.00 125 ARG A C 1
ATOM 1006 O O . ARG A 1 125 ? -20.674 0.552 13.274 1.00 49.00 125 ARG A O 1
ATOM 1013 N N . ASP A 1 126 ? -22.580 0.606 12.064 1.00 47.72 126 ASP A N 1
ATOM 1014 C CA . ASP A 1 126 ? -22.890 2.051 12.135 1.00 47.72 126 ASP A CA 1
ATOM 1015 C C . ASP A 1 126 ? -23.105 2.615 13.551 1.00 47.72 126 ASP A C 1
ATOM 1017 O O . ASP A 1 126 ? -23.231 3.822 13.740 1.00 47.72 126 ASP A O 1
ATOM 1021 N N . THR A 1 127 ? -23.145 1.763 14.571 1.00 42.16 127 THR A N 1
ATOM 1022 C CA . THR A 1 127 ? -23.310 2.179 15.960 1.00 42.16 127 THR A CA 1
ATOM 1023 C C . THR A 1 127 ? -22.206 1.560 16.797 1.00 42.16 127 THR A C 1
ATOM 1025 O O . THR A 1 127 ? -22.244 0.360 17.085 1.00 42.16 127 THR A O 1
ATOM 1028 N N . THR A 1 128 ? -21.255 2.383 17.240 1.00 44.53 128 THR A N 1
ATOM 1029 C CA . THR A 1 128 ? -20.480 2.107 18.451 1.00 44.53 128 THR A CA 1
ATOM 1030 C C . THR A 1 128 ? -21.458 2.139 19.620 1.00 44.53 128 THR A C 1
ATOM 1032 O O . THR A 1 128 ? -21.614 3.151 20.303 1.00 44.53 128 THR A O 1
ATOM 1035 N N . VAL A 1 129 ? -22.189 1.038 19.811 1.00 44.62 129 VAL A N 1
ATOM 1036 C CA . VAL A 1 129 ? -22.693 0.696 21.136 1.00 44.62 129 VAL A CA 1
ATOM 1037 C C . VAL A 1 129 ? -21.426 0.623 21.966 1.00 44.62 129 VAL A C 1
ATOM 1039 O O . VAL A 1 129 ? -20.567 -0.200 21.661 1.00 44.62 129 VAL A O 1
ATOM 1042 N N . LEU A 1 130 ? -21.266 1.631 22.827 1.00 47.38 130 LEU A N 1
ATOM 1043 C CA . LEU A 1 130 ? -20.292 1.742 23.908 1.00 47.38 130 LEU A CA 1
ATOM 1044 C C . LEU A 1 130 ? -19.512 0.439 24.069 1.00 47.38 130 LEU A C 1
ATOM 1046 O O . LEU A 1 130 ? -20.133 -0.564 24.411 1.00 47.38 130 LEU A O 1
ATOM 1050 N N . ASP A 1 131 ? -18.205 0.463 23.773 1.00 57.19 131 ASP A N 1
ATOM 1051 C CA . ASP A 1 131 ? -17.316 -0.681 23.995 1.00 57.19 131 ASP A CA 1
ATOM 1052 C C . ASP A 1 131 ? -17.739 -1.354 25.307 1.00 57.19 131 ASP A C 1
ATOM 1054 O O . ASP A 1 131 ? -17.735 -0.696 26.351 1.00 57.19 131 ASP A O 1
ATOM 1058 N N . ASP A 1 132 ? -18.123 -2.635 25.262 1.00 56.31 132 ASP A N 1
ATOM 1059 C CA . ASP A 1 132 ? -18.484 -3.409 26.460 1.00 56.31 132 ASP A CA 1
ATOM 1060 C C . ASP A 1 132 ? -17.391 -3.269 27.538 1.00 56.31 132 ASP A C 1
ATOM 1062 O O . ASP A 1 132 ? -17.656 -3.348 28.728 1.00 56.31 132 ASP A O 1
ATOM 1066 N N . GLU A 1 133 ? -16.156 -2.977 27.120 1.00 55.50 133 GLU A N 1
ATOM 1067 C CA . GLU A 1 133 ? -14.991 -2.720 27.960 1.00 55.50 133 GLU A CA 1
ATOM 1068 C C . GLU A 1 133 ? -14.947 -1.309 28.584 1.00 55.50 133 GLU A C 1
ATOM 1070 O O . GLU A 1 133 ? -14.432 -1.148 29.689 1.00 55.50 133 GLU A O 1
ATOM 1075 N N . ALA A 1 134 ? -15.511 -0.289 27.928 1.00 58.47 134 ALA A N 1
ATOM 1076 C CA . ALA A 1 134 ? -15.713 1.042 28.508 1.00 58.47 134 ALA A CA 1
ATOM 1077 C C . ALA A 1 134 ? -16.862 1.032 29.527 1.00 58.47 134 ALA A C 1
ATOM 1079 O O . ALA A 1 134 ? -16.738 1.647 30.585 1.00 58.47 134 ALA A O 1
ATOM 1080 N N . ILE A 1 135 ? -17.934 0.281 29.244 1.00 59.69 135 ILE A N 1
ATOM 1081 C CA . ILE A 1 135 ? -19.001 0.007 30.217 1.00 59.69 135 ILE A CA 1
ATOM 1082 C C . ILE A 1 135 ? -18.433 -0.788 31.398 1.00 59.69 135 ILE A C 1
ATOM 1084 O O . ILE A 1 135 ? -18.624 -0.380 32.535 1.00 59.69 135 ILE A O 1
ATOM 1088 N N . LEU A 1 136 ? -17.649 -1.844 31.152 1.00 63.88 136 LEU A N 1
ATOM 1089 C CA . LEU A 1 136 ? -17.029 -2.644 32.214 1.00 63.88 136 LEU A CA 1
ATOM 1090 C C . LEU A 1 136 ? -16.085 -1.812 33.097 1.00 63.88 136 LEU A C 1
ATOM 1092 O O . LEU A 1 136 ? -16.073 -1.987 34.311 1.00 63.88 136 LEU A O 1
ATOM 1096 N N . LYS A 1 137 ? -15.293 -0.901 32.513 1.00 72.06 137 LYS A N 1
ATOM 1097 C CA . LYS A 1 137 ? -14.436 0.011 33.290 1.00 72.06 137 LYS A CA 1
ATOM 1098 C C . LYS A 1 137 ? -15.255 0.978 34.141 1.00 72.06 137 LYS A C 1
ATOM 1100 O O . LYS A 1 137 ? -14.922 1.151 35.307 1.00 72.06 137 LYS A O 1
ATOM 1105 N N . LEU A 1 138 ? -16.323 1.559 33.591 1.00 72.38 138 LEU A N 1
ATOM 1106 C CA . LEU A 1 138 ? -17.233 2.427 34.345 1.00 72.38 138 LEU A CA 1
ATOM 1107 C C . LEU A 1 138 ? -17.946 1.664 35.471 1.00 72.38 138 LEU A C 1
ATOM 1109 O O . LEU A 1 138 ? -18.023 2.166 36.589 1.00 72.38 138 LEU A O 1
ATOM 1113 N N . ASP A 1 139 ? -18.401 0.438 35.211 1.00 75.44 139 ASP A N 1
ATOM 1114 C CA . ASP A 1 139 ? -19.040 -0.421 36.212 1.00 75.44 139 ASP A CA 1
ATOM 1115 C C . ASP A 1 139 ? -18.059 -0.822 37.324 1.00 75.44 139 ASP A C 1
ATOM 1117 O O . ASP A 1 139 ? -18.422 -0.815 38.501 1.00 75.44 139 ASP A O 1
ATOM 1121 N N . LEU A 1 140 ? -16.798 -1.115 36.984 1.00 79.25 140 LEU A N 1
ATOM 1122 C CA . LEU A 1 140 ? -15.741 -1.388 37.962 1.00 79.25 140 LEU A CA 1
ATOM 1123 C C . LEU A 1 140 ? -15.397 -0.147 38.798 1.00 79.25 140 LEU A C 1
ATOM 1125 O O . LEU A 1 140 ? -15.265 -0.261 40.016 1.00 79.25 140 LEU A O 1
ATOM 1129 N N . GLU A 1 141 ? -15.288 1.034 38.184 1.00 80.19 141 GLU A N 1
ATOM 1130 C CA . GLU A 1 141 ? -15.062 2.293 38.909 1.00 80.19 141 GLU A CA 1
ATOM 1131 C C . GLU A 1 141 ? -16.239 2.629 39.837 1.00 80.19 141 GLU A C 1
ATOM 1133 O O . GLU A 1 141 ? -16.030 3.017 40.989 1.00 80.19 141 GLU A O 1
ATOM 1138 N N . HIS A 1 142 ? -17.479 2.424 39.385 1.00 78.00 142 HIS A N 1
ATOM 1139 C CA . HIS A 1 142 ? -18.676 2.610 40.205 1.00 78.00 142 HIS A CA 1
ATOM 1140 C C . HIS A 1 142 ? -18.734 1.618 41.375 1.00 78.00 142 HIS A C 1
ATOM 1142 O O . HIS A 1 142 ? -19.034 2.026 42.499 1.00 78.00 142 HIS A O 1
ATOM 1148 N N . ALA A 1 143 ? -18.406 0.342 41.148 1.00 78.56 143 ALA A N 1
ATOM 1149 C CA . ALA A 1 143 ? -18.350 -0.670 42.201 1.00 78.56 143 ALA A CA 1
ATOM 1150 C C . ALA A 1 143 ? -17.290 -0.328 43.263 1.00 78.56 143 ALA A C 1
ATOM 1152 O O . ALA A 1 143 ? -17.573 -0.380 44.461 1.00 78.56 143 ALA A O 1
ATOM 1153 N N . GLN A 1 144 ? -16.101 0.114 42.841 1.00 79.62 144 GLN A N 1
ATOM 1154 C CA . GLN A 1 144 ? -15.033 0.535 43.754 1.00 79.62 144 GLN A CA 1
ATOM 1155 C C . GLN A 1 144 ? -15.395 1.801 44.542 1.00 79.62 144 GLN A C 1
ATOM 1157 O O . GLN A 1 144 ? -15.107 1.893 45.738 1.00 79.62 144 GLN A O 1
ATOM 1162 N N . ALA A 1 145 ? -16.053 2.776 43.908 1.00 79.81 145 ALA A N 1
ATOM 1163 C CA . ALA A 1 145 ? -16.536 3.972 44.593 1.00 79.81 145 ALA A CA 1
ATOM 1164 C C . ALA A 1 145 ? -17.613 3.631 45.639 1.00 79.81 145 ALA A C 1
ATOM 1166 O O . ALA A 1 145 ? -17.599 4.181 46.743 1.00 79.81 145 ALA A O 1
ATOM 1167 N N . GLN A 1 146 ? -18.515 2.692 45.331 1.00 76.94 146 GLN A N 1
ATOM 1168 C CA . GLN A 1 146 ? -19.523 2.214 46.279 1.00 76.94 146 GLN A CA 1
ATOM 1169 C C . GLN A 1 146 ? -18.911 1.468 47.469 1.00 76.94 146 GLN A C 1
ATOM 1171 O O . GLN A 1 146 ? -19.317 1.731 48.602 1.00 76.94 146 GLN A O 1
ATOM 1176 N N . GLU A 1 147 ? -17.922 0.595 47.253 1.00 73.50 147 GLU A N 1
ATOM 1177 C CA . GLU A 1 147 ? -17.211 -0.080 48.349 1.00 73.50 147 GLU A CA 1
ATOM 1178 C C . GLU A 1 147 ? -16.493 0.916 49.262 1.00 73.50 147 GLU A C 1
ATOM 1180 O O . GLU A 1 147 ? -16.583 0.816 50.487 1.00 73.50 147 GLU A O 1
ATOM 1185 N N . LYS A 1 148 ? -15.840 1.928 48.683 1.00 75.50 148 LYS A N 1
ATOM 1186 C CA . LYS A 1 148 ? -15.136 2.960 49.451 1.00 75.50 148 LYS A CA 1
ATOM 1187 C C . LYS A 1 148 ? -16.094 3.779 50.324 1.00 75.50 148 LYS A C 1
ATOM 1189 O O . LYS A 1 148 ? -15.819 3.995 51.503 1.00 75.50 148 LYS A O 1
ATOM 1194 N N . HIS A 1 149 ? -17.252 4.158 49.782 1.00 70.31 149 HIS A N 1
ATOM 1195 C CA . HIS A 1 149 ? -18.297 4.854 50.538 1.00 70.31 149 HIS A CA 1
ATOM 1196 C C . HIS A 1 149 ? -18.977 3.976 51.601 1.00 70.31 149 HIS A C 1
ATOM 1198 O O . HIS A 1 149 ? -19.405 4.487 52.639 1.00 70.31 149 HIS A O 1
ATOM 1204 N N . ALA A 1 150 ? -19.094 2.666 51.367 1.00 72.81 150 ALA A N 1
ATOM 1205 C CA . ALA A 1 150 ? -19.605 1.725 52.361 1.00 72.81 150 ALA A CA 1
ATOM 1206 C C . ALA A 1 150 ? -18.619 1.536 53.528 1.00 72.81 150 ALA A C 1
ATOM 1208 O O . ALA A 1 150 ? -19.047 1.517 54.684 1.00 72.81 150 ALA A O 1
ATOM 1209 N N . GLY A 1 151 ? -17.314 1.472 53.237 1.00 71.31 151 GLY A N 1
ATOM 1210 C CA . GLY A 1 151 ? -16.245 1.412 54.238 1.00 71.31 151 GLY A CA 1
ATOM 1211 C C . GLY A 1 151 ? -16.195 2.650 55.137 1.00 71.31 151 GLY A C 1
ATOM 1212 O O . GLY A 1 151 ? -16.229 2.513 56.357 1.00 71.31 151 GLY A O 1
ATOM 1213 N N . GLU A 1 152 ? -16.237 3.856 54.555 1.00 72.31 152 GLU A N 1
ATOM 1214 C CA . GLU A 1 152 ? -16.271 5.115 55.325 1.00 72.31 152 GLU A CA 1
ATOM 1215 C C . GLU A 1 152 ? -17.496 5.211 56.248 1.00 72.31 152 GLU A C 1
ATOM 1217 O O . GLU A 1 152 ? -17.389 5.646 57.397 1.00 72.31 152 GLU A O 1
ATOM 1222 N N . LYS A 1 153 ? -18.677 4.775 55.783 1.00 67.19 153 LYS A N 1
ATOM 1223 C CA . LYS A 1 153 ? -19.878 4.738 56.633 1.00 67.19 153 LYS A CA 1
ATOM 1224 C C . LYS A 1 153 ? -19.743 3.746 57.785 1.00 67.19 153 LYS A C 1
ATOM 1226 O O . LYS A 1 153 ? -20.171 4.070 58.892 1.00 67.19 153 LYS A O 1
ATOM 1231 N N . ALA A 1 154 ? -19.162 2.571 57.547 1.00 66.25 154 ALA A N 1
ATOM 1232 C CA . ALA A 1 154 ? -18.965 1.557 58.580 1.00 66.25 154 ALA A CA 1
ATOM 1233 C C . ALA A 1 154 ? -17.977 2.017 59.666 1.00 66.25 154 ALA A C 1
ATOM 1235 O O . ALA A 1 154 ? -18.247 1.818 60.849 1.00 66.25 154 ALA A O 1
ATOM 1236 N N . GLU A 1 155 ? -16.890 2.697 59.290 1.00 62.84 155 GLU A N 1
ATOM 1237 C CA . GLU A 1 155 ? -15.951 3.287 60.255 1.00 62.84 155 GLU A CA 1
ATOM 1238 C C . GLU A 1 155 ? -16.586 4.438 61.050 1.00 62.84 155 GLU A C 1
ATOM 1240 O O . GLU A 1 155 ? -16.388 4.524 62.260 1.00 62.84 155 GLU A O 1
ATOM 1245 N N . SER A 1 156 ? -17.428 5.268 60.421 1.00 61.81 156 SER A N 1
ATOM 1246 C CA . SER A 1 156 ? -18.120 6.373 61.108 1.00 61.81 156 SER A CA 1
ATOM 1247 C C . SER A 1 156 ? -19.175 5.930 62.133 1.00 61.81 156 SER A C 1
ATOM 1249 O O . SER A 1 156 ? -19.526 6.702 63.018 1.00 61.81 156 SER A O 1
ATOM 1251 N N . PHE A 1 157 ? -19.698 4.705 62.010 1.00 57.31 157 PHE A N 1
ATOM 1252 C CA . PHE A 1 157 ? -20.703 4.145 62.924 1.00 57.31 157 PHE A CA 1
ATOM 1253 C C . PHE A 1 157 ? -20.072 3.323 64.064 1.00 57.31 157 PHE A C 1
ATOM 1255 O O . PHE A 1 157 ? -20.768 2.912 64.991 1.00 57.31 157 PHE A O 1
ATOM 1262 N N . SER A 1 158 ? -18.762 3.060 63.981 1.00 56.25 158 SER A N 1
ATOM 1263 C CA . SER A 1 158 ? -17.972 2.299 64.958 1.00 56.25 158 SER A CA 1
ATOM 1264 C C . SER A 1 158 ? -17.141 3.190 65.900 1.00 56.25 158 SER A C 1
ATOM 1266 O O . SER A 1 158 ? -16.473 2.652 66.788 1.00 56.25 158 SER A O 1
ATOM 1268 N N . ALA A 1 159 ? -17.148 4.509 65.696 1.00 50.00 159 ALA A N 1
ATOM 1269 C CA . ALA A 1 159 ? -16.477 5.516 66.525 1.00 50.00 159 ALA A CA 1
ATOM 1270 C C . ALA A 1 159 ? -17.492 6.259 67.404 1.00 50.00 159 ALA A C 1
ATOM 1272 O O . ALA A 1 159 ? -17.137 6.569 68.564 1.00 50.00 159 ALA A O 1
#

Sequence (159 aa):
MAFVVHVWAYYYQKAYTRESIPADAQKMDIYDPAFPAHIWLMIFYGLLDAMWQTTTFWLIGAMSNDTNKLAIYSGFFHSIQSAGAAGVWRMDAVAIPYMNIFLSTWCLVVGGLVIAFPMIYLRVRDTTVLDDEAILKLDLEHAQAQEKHAGEKAESFSA

Secondary structure (DSSP, 8-state):
-HHHHHHHHHHHHTT--GGG-STT--PPPTT-TTHHHHHHHHHHHHHHHHHHHHHHHHHHHHT-S-HHHHHHHHHHHHHHHHHHHHHHHHHHHTT--HHHHHHHHHHHHHHHHHHHHHHHHHH--S-----HHHHHHHHHHHHHHHHHHHHHHHHHT--

Organism: NCBI:txid994086

Foldseek 3Di:
DVVVLLVVVVVVLVVDKPVCDDVPRDDDDPPDPCNVVVVVSVVVVVVVVVVVVVVVLVVLVQQDPDVVVSVVVVVVVVVVVVVVVVVLVVCVVVVPIVVVSSVVVVCCVVVVCVVVVVVCVVRDDPDPPDDVVNVVVVVVVVVVVVVVVVVVVVVVVVD

InterPro domains:
  IPR036259 MFS transporter superfamily [SSF103473] (33-125)

=== Feature glossary ===
A reading guide for the features in this record.

Start from the sequence.

  · This is the polypeptide sequence — one letter per residue, N-terminus first. Length ranges from a few dozen residues for small domains to over a thousand for large multi-domain proteins.

Fold it, and you get atomic coordinates and the backbone conformation that goes with them.

  · Structure coordinates are given as an mmCIF _atom_site loop: one row per atom with element, residue name, chain id, sequence number, and x/y/z position in Å. Only the four main-chain atoms per residue are included here; side chains are omitted to keep the record compact.

  · Backbone dihedral angles. Every residue except chain termini has a φ (preceding-C → N → Cα → C) and a ψ (N → Cα → C → next-N). They are reported in degrees following the IUPAC sign convention. Secondary structure is essentially a statement about which (φ, ψ) basin each residue occupies.

  · The SS8 string is DSSP's per-residue secondary-structure call. α-helix (H) means an i→i+4 H-bond ladder; β-strand (E) means the residue participates in a β-sheet; 3₁₀ (G) and π (I) are tighter and wider helices; T/S are turns/bends; '-' is loop.

  · SS3 is a coarse helix/strand/coil call (letters a/b/c) made by the P-SEA algorithm from inter-Cα distances and dihedrals. It is less detailed than DSSP but needs only Cα positions.

Summarize the fold with a handful of shape descriptors and a per-residue structural alphabet.

  · Radius of gyration (Rg) is the root-mean-square distance of Cα atoms from their centroid — a single number for overall size and compactness. A globular domain of N residues has Rg ≈ 2.2·N^0.38 Å; an extended or disordered chain has a much larger Rg. The Cα contact count is the number of residue pairs whose Cα atoms are within 8 Å and are more than four positions apart in sequence — a standard proxy for tertiary packing density. The bounding box is the smallest axis-aligned box enclosing all Cα atoms.

  · The Foldseek 3Di string encodes local tertiary geometry as a 20-letter alphabet — one character per residue — derived from the relative positions of nearby Cα atoms. Unlike the amino-acid sequence, 3Di is a direct function of the 3D structure, so two proteins with the same fold have similar 3Di strings even at low sequence identity.

  · Solvent-accessible surface area (SASA) is the area in Å² traced out by the centre of a 1.4 Å probe sphere (a water molecule) rolled over the protein's van der Waals surface (Shrake–Rupley / Lee–Richards construction). Buried residues have near-zero SASA; fully exposed residues can exceed 200 Å². The total SASA scales roughly with the number of surface residues.

Ask how reliable the model is.

  · pLDDT (predicted Local Distance Difference Test) is AlphaFold's per-residue confidence score, ranging from 0 to 100. Values above 90 indicate high confidence (typically well-packed cores); 70–90 is confident; 50–70 low confidence; below 50 usually means the region is disordered or the prediction is unreliable there. AlphaFold stores pLDDT in the mmCIF B-factor column.

  · B-factor (Debye–Waller factor) reflects atomic displacement in the crystal lattice. It is an experimental observable (units Å²), not a prediction; low values mean the atom is pinned down, high values mean it moves or is heterogeneous across the crystal.

  · Predicted Aligned Error (PAE) is an AlphaFold confidence matrix: entry (i, j) is the expected error in the position of residue j, in ångströms, when the prediction is superimposed on the true structure at residue i. Low PAE within a block of residues means that block is internally rigid and well-predicted; high PAE between two blocks means their relative placement is uncertain even if each block individually is confident.

Place it in context: what it resembles, what it is annotated as, and how it looks.

  · Nearest PDB neighbors are the top structural matches found by Foldseek when searching this structure against the entire Protein Data Bank. Each hit reports a TM-score (0 to 1; >0.5 almost always implies the same fold) and an E-value. These are *structural* homologs — they may share no detectable sequence similarity.

  · Functional annotations link the protein to curated databases. InterPro entries identify conserved domains and families by matching the sequence against member-database signatures (Pfam, PROSITE, CDD, …). Gene Ontology (GO) terms describe molecular function, biological process, and cellular component in a controlled vocabulary. CATH places the structure in a hierarchical fold classification (Class/Architecture/Topology/Homologous-superfamily). The organism is the source species.

  · Three diagnostic plots accompany the record. The Cα contact map visualizes the tertiary structure as a 2D adjacency matrix (8 Å cutoff, sequence-local contacts suppressed). The Ramachandran plot shows the distribution of backbone (φ, ψ) torsions, with points in the α and β basins reflecting secondary structure content. The PAE plot shows AlphaFold's inter-residue confidence as a color matrix.

  · Six rendered views show the 3D structure from the faces of a cube — i.e. along ±x, ±y, ±z. Rendering representation is drawn randomly per protein from cartoon (secondary-structure ribbons), sticks (backbone bonds), or molecular surface; coloring is either N→C rainbow (blue at the N-terminus through red at the C-terminus) or one color per chain.